Protein AF-A0A7J2H6J1-F1 (afdb_monomer_lite)

Secondary structure (DSSP, 8-state):
-----SEE-TT-EE-TT-EE-TT-EE-TT-EE-TT-EE-TT-EE-TT-EE-S--

Radius of gyration: 10.13 Å; chains: 1; bounding box: 22×30×20 Å

Sequence (54 aa):
MAMDDYYVHPTAVVEEGAIVGEGTRIWHFAHVRRGARIGSSCNLGKGVYVDVGA

pLDDT: mean 90.37, std 13.69, range [38.78, 97.44]

Structure (mmCIF, N/CA/C/O backbone):
data_AF-A0A7J2H6J1-F1
#
_entry.id   AF-A0A7J2H6J1-F1
#
loop_
_atom_site.group_PDB
_atom_site.id
_atom_site.type_symbol
_atom_site.label_atom_id
_atom_site.label_alt_id
_atom_site.label_comp_id
_atom_site.label_asym_id
_atom_site.label_entity_id
_atom_site.label_seq_id
_atom_site.pdbx_PDB_ins_code
_atom_site.Cartn_x
_atom_site.Cartn_y
_atom_site.Cartn_z
_atom_site.occupancy
_atom_site.B_iso_or_equiv
_atom_site.auth_seq_id
_atom_site.auth_comp_id
_atom_site.auth_asym_id
_atom_site.auth_atom_id
_atom_site.pdbx_PDB_model_num
ATOM 1 N N . MET A 1 1 ? -17.147 15.980 -2.199 1.00 38.78 1 MET A N 1
ATOM 2 C CA . MET A 1 1 ? -15.936 15.268 -2.654 1.00 38.78 1 MET A CA 1
ATOM 3 C C . MET A 1 1 ? -15.316 14.710 -1.392 1.00 38.78 1 MET A C 1
ATOM 5 O O . MET A 1 1 ? -14.965 15.509 -0.535 1.00 38.78 1 MET A O 1
ATOM 9 N N . ALA A 1 2 ? -15.402 13.394 -1.186 1.00 40.06 2 ALA A N 1
ATOM 10 C CA . ALA A 1 2 ? -14.944 12.764 0.049 1.00 40.06 2 ALA A CA 1
ATOM 11 C C . ALA A 1 2 ? -13.443 13.030 0.188 1.00 40.06 2 ALA A C 1
ATOM 13 O O . ALA A 1 2 ? -12.691 12.727 -0.733 1.00 40.06 2 ALA A O 1
ATOM 14 N N . MET A 1 3 ? -13.042 13.681 1.281 1.00 46.06 3 MET A N 1
ATOM 15 C CA . MET A 1 3 ? -11.638 13.719 1.672 1.00 46.06 3 MET A CA 1
ATOM 16 C C . MET A 1 3 ? -11.211 12.263 1.829 1.00 46.06 3 MET A C 1
ATOM 18 O O . MET A 1 3 ? -11.913 11.503 2.492 1.00 46.06 3 MET A O 1
ATOM 22 N N . ASP A 1 4 ? -10.141 11.863 1.147 1.00 61.03 4 ASP A N 1
ATOM 23 C CA . ASP A 1 4 ? -9.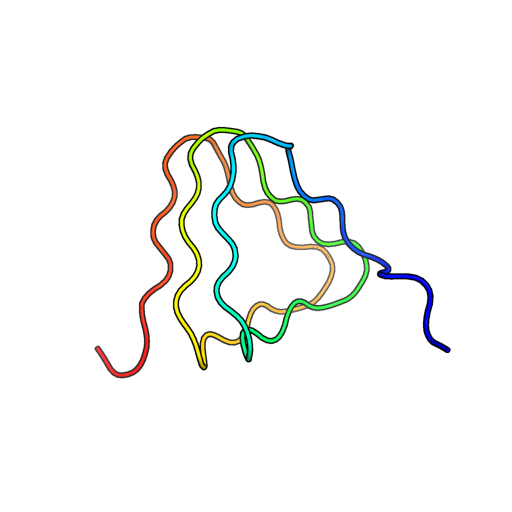557 10.534 1.282 1.00 61.03 4 ASP A CA 1
ATOM 24 C C . ASP A 1 4 ? -9.255 10.284 2.762 1.00 61.03 4 ASP A C 1
ATOM 26 O O . ASP A 1 4 ? -8.267 10.764 3.311 1.00 61.03 4 ASP A O 1
ATOM 30 N N . ASP A 1 5 ? -10.140 9.553 3.430 1.00 84.94 5 ASP A N 1
ATOM 31 C CA . ASP A 1 5 ? -10.087 9.307 4.870 1.00 84.94 5 ASP A CA 1
ATOM 32 C C . ASP A 1 5 ? -9.025 8.247 5.228 1.00 84.94 5 ASP A C 1
ATOM 34 O O . ASP A 1 5 ? -9.075 7.589 6.262 1.00 84.94 5 ASP A O 1
ATOM 38 N N . TYR A 1 6 ? -8.055 8.029 4.341 1.00 91.88 6 TYR A N 1
ATOM 39 C CA . TYR A 1 6 ? -6.973 7.070 4.481 1.00 91.88 6 TYR A CA 1
ATOM 40 C C . TYR A 1 6 ? -5.638 7.737 4.160 1.00 91.88 6 TYR A C 1
ATOM 42 O O . TYR A 1 6 ? -5.519 8.647 3.344 1.00 91.88 6 TYR A O 1
ATOM 50 N N . TYR A 1 7 ? -4.596 7.269 4.830 1.00 94.69 7 TYR A N 1
ATOM 51 C CA . TYR A 1 7 ? -3.241 7.745 4.626 1.00 94.69 7 TYR A CA 1
ATOM 52 C C . TYR A 1 7 ? -2.524 6.868 3.603 1.00 94.69 7 TYR A C 1
ATOM 54 O O . TYR A 1 7 ? -2.490 5.645 3.756 1.00 94.69 7 TYR A O 1
ATOM 62 N N . VAL A 1 8 ? -1.876 7.494 2.620 1.00 94.94 8 VAL A N 1
ATOM 63 C CA . VAL A 1 8 ? -0.973 6.824 1.678 1.00 94.94 8 VAL A CA 1
ATOM 64 C C . VAL A 1 8 ? 0.406 7.449 1.781 1.00 94.94 8 VAL A C 1
ATOM 66 O O . VAL A 1 8 ? 0.583 8.645 1.550 1.00 94.94 8 VAL A O 1
ATOM 69 N N . HIS A 1 9 ? 1.403 6.637 2.123 1.00 96.19 9 HIS A N 1
ATOM 70 C CA . HIS A 1 9 ? 2.787 7.074 2.060 1.00 96.19 9 HIS A CA 1
ATOM 71 C C . HIS A 1 9 ? 3.164 7.407 0.601 1.00 96.19 9 HIS A C 1
ATOM 73 O O . HIS A 1 9 ? 2.846 6.611 -0.280 1.00 96.19 9 HIS A O 1
ATOM 79 N N . PRO A 1 10 ? 3.914 8.489 0.312 1.00 95.25 10 PRO A N 1
ATOM 80 C CA . PRO A 1 10 ? 4.292 8.875 -1.057 1.00 95.25 10 PRO A CA 1
ATOM 81 C C . PRO A 1 10 ? 5.022 7.807 -1.888 1.00 95.25 10 PRO A C 1
ATOM 83 O O . PRO A 1 10 ? 5.097 7.916 -3.105 1.00 95.25 10 PRO A O 1
ATOM 86 N N . THR A 1 11 ? 5.600 6.793 -1.237 1.00 96.50 11 THR A N 1
ATOM 87 C CA . THR A 1 11 ? 6.281 5.662 -1.899 1.00 96.50 11 THR A CA 1
ATOM 88 C C . THR A 1 11 ? 5.419 4.408 -2.026 1.00 96.50 11 THR A C 1
ATOM 90 O O . THR A 1 11 ? 5.908 3.385 -2.504 1.00 96.50 11 THR A O 1
ATOM 93 N N . ALA A 1 12 ? 4.180 4.436 -1.537 1.00 96.75 12 ALA A N 1
ATOM 94 C CA . ALA A 1 12 ? 3.221 3.370 -1.770 1.00 96.75 12 ALA A CA 1
ATOM 95 C C . ALA A 1 12 ? 2.583 3.543 -3.153 1.00 96.75 12 ALA A C 1
ATOM 97 O O . ALA A 1 12 ? 2.365 4.659 -3.621 1.00 96.75 12 ALA A O 1
ATOM 98 N N . VAL A 1 13 ? 2.272 2.423 -3.796 1.00 96.25 13 VAL A N 1
ATOM 99 C CA . VAL A 1 13 ? 1.580 2.375 -5.081 1.00 96.25 13 VAL A CA 1
ATOM 10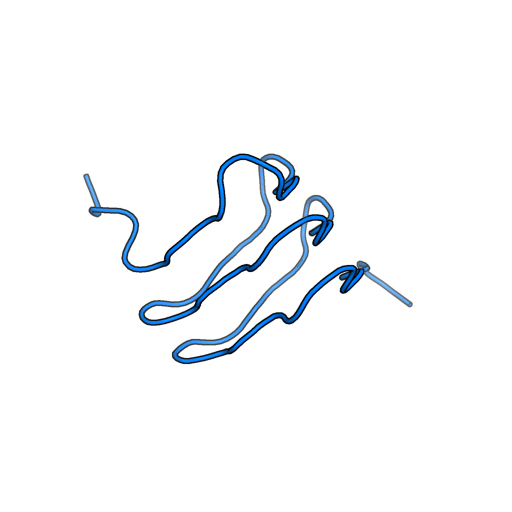0 C C . VAL A 1 13 ? 0.166 1.879 -4.825 1.00 96.25 13 VAL A C 1
ATOM 102 O O . VAL A 1 13 ? -0.039 0.719 -4.474 1.00 96.25 13 VAL A O 1
ATOM 105 N N . VAL A 1 14 ? -0.815 2.758 -4.990 1.00 94.69 14 VAL A N 1
ATOM 106 C CA . VAL A 1 14 ? -2.236 2.400 -4.958 1.00 94.69 14 VAL A CA 1
ATOM 107 C C . VAL A 1 14 ? -2.766 2.581 -6.370 1.00 94.69 14 VAL A C 1
ATOM 109 O O . VAL A 1 14 ? -2.810 3.699 -6.879 1.00 94.69 14 VAL A O 1
ATOM 112 N N . GLU A 1 15 ? -3.090 1.476 -7.036 1.00 95.38 15 GLU A N 1
ATOM 113 C CA . GLU A 1 15 ? -3.610 1.516 -8.401 1.00 95.38 15 GLU A CA 1
ATOM 114 C C . GLU A 1 15 ? -5.028 2.102 -8.434 1.00 95.38 15 GLU A C 1
ATOM 116 O O . GLU A 1 15 ? -5.847 1.874 -7.538 1.00 95.38 15 GLU A O 1
ATOM 121 N N . GLU A 1 16 ? -5.333 2.835 -9.506 1.00 93.12 16 GLU A N 1
ATOM 122 C CA . GLU A 1 16 ? -6.662 3.400 -9.732 1.00 93.12 16 GLU A CA 1
ATOM 123 C C . GLU A 1 16 ? -7.734 2.299 -9.715 1.00 93.12 16 GLU A C 1
ATOM 125 O O . GLU A 1 16 ? -7.592 1.257 -10.358 1.00 93.12 16 GLU A O 1
ATOM 130 N N . GLY A 1 17 ? -8.815 2.522 -8.964 1.00 90.81 17 GLY A N 1
ATOM 131 C CA . GLY A 1 17 ? -9.889 1.544 -8.768 1.00 90.81 17 GLY A CA 1
ATOM 132 C C . GLY A 1 17 ? -9.685 0.590 -7.585 1.00 90.81 17 GLY A C 1
AT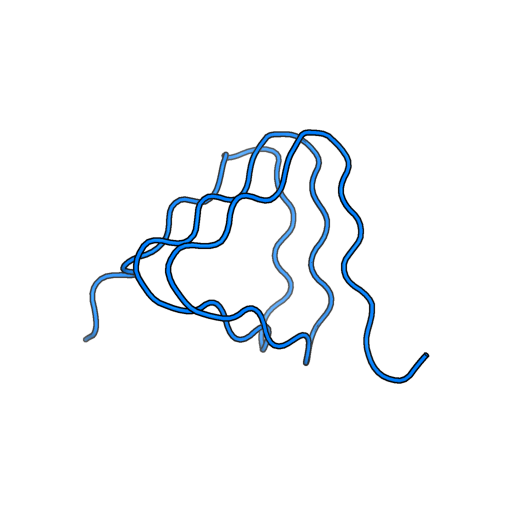OM 133 O O . GLY A 1 17 ? -10.514 -0.298 -7.381 1.00 90.81 17 GLY A O 1
ATOM 134 N N . ALA A 1 18 ? -8.616 0.740 -6.798 1.00 94.50 18 ALA A N 1
ATOM 135 C CA . ALA A 1 18 ? -8.561 0.172 -5.453 1.00 94.50 18 ALA A CA 1
ATOM 136 C C . ALA A 1 18 ? -9.568 0.877 -4.523 1.00 94.50 18 ALA A C 1
ATOM 138 O O . ALA A 1 18 ? -9.764 2.089 -4.598 1.00 94.50 18 ALA A O 1
ATOM 139 N N . ILE A 1 19 ? -10.204 0.113 -3.635 1.00 93.31 19 ILE A N 1
ATOM 140 C CA . ILE A 1 19 ? -11.128 0.624 -2.619 1.00 93.31 19 ILE A CA 1
ATOM 141 C C . ILE A 1 19 ? -10.429 0.534 -1.267 1.00 93.31 19 ILE A C 1
ATOM 143 O O . ILE A 1 19 ? -10.122 -0.566 -0.801 1.00 93.31 19 ILE A O 1
ATOM 147 N N . VAL A 1 20 ? -10.205 1.683 -0.632 1.00 93.44 20 VAL A N 1
ATOM 148 C CA . VAL A 1 20 ? -9.567 1.784 0.683 1.00 93.44 20 VAL A CA 1
ATOM 149 C C . VAL A 1 20 ? -10.564 2.370 1.677 1.00 93.44 20 VAL A C 1
ATOM 151 O O . VAL A 1 20 ? -11.096 3.455 1.456 1.00 93.44 20 VAL A O 1
ATOM 154 N N . GLY A 1 21 ? -10.853 1.636 2.752 1.00 94.25 21 GLY A N 1
ATOM 155 C CA . GLY A 1 21 ? -11.756 2.105 3.799 1.00 94.25 21 GLY A CA 1
ATOM 156 C C . GLY A 1 21 ? -11.145 3.203 4.674 1.00 94.25 21 GLY A C 1
ATOM 157 O O . GLY A 1 21 ? -9.928 3.260 4.862 1.00 94.25 21 GLY A O 1
ATOM 158 N N . GLU A 1 22 ? -12.013 4.028 5.259 1.00 94.62 22 GLU A N 1
ATOM 159 C CA . GLU A 1 22 ? -11.673 5.111 6.194 1.00 94.62 22 GLU A CA 1
ATOM 160 C C . GLU A 1 22 ? -10.776 4.652 7.352 1.00 94.62 22 GLU A C 1
ATOM 162 O O . GLU A 1 22 ? -10.884 3.532 7.851 1.00 94.62 22 GLU A O 1
ATOM 167 N N . GLY A 1 23 ? -9.876 5.524 7.793 1.00 93.62 23 GLY A N 1
ATOM 168 C CA . GLY A 1 23 ? -8.914 5.289 8.864 1.00 93.62 23 GLY A CA 1
ATOM 169 C C . GLY A 1 23 ? -7.759 4.363 8.481 1.00 93.62 23 GLY A C 1
ATOM 170 O O . GLY A 1 23 ? -6.904 4.078 9.324 1.00 93.62 23 GLY A O 1
ATOM 171 N N . THR A 1 24 ? -7.709 3.874 7.239 1.00 96.19 24 THR A N 1
ATOM 172 C CA . THR A 1 24 ? -6.642 2.975 6.793 1.00 96.19 24 THR A CA 1
ATOM 173 C C . THR A 1 24 ? -5.333 3.721 6.575 1.00 96.19 24 THR A C 1
ATOM 175 O O . THR A 1 24 ? -5.306 4.848 6.091 1.00 96.19 24 THR A O 1
ATOM 178 N N . ARG A 1 25 ? -4.214 3.084 6.924 1.00 96.12 25 ARG A N 1
ATOM 179 C CA . ARG A 1 25 ? -2.865 3.617 6.708 1.00 96.12 25 ARG A CA 1
ATOM 180 C C . ARG A 1 25 ? -2.062 2.678 5.825 1.00 96.12 25 ARG A C 1
ATOM 182 O O . ARG A 1 25 ? -1.899 1.508 6.164 1.00 96.12 25 ARG A O 1
ATOM 189 N N . ILE A 1 26 ? -1.537 3.209 4.728 1.00 96.25 26 ILE A N 1
ATOM 190 C CA . ILE A 1 26 ? -0.697 2.502 3.765 1.00 96.25 26 ILE A CA 1
ATOM 191 C C . ILE A 1 26 ? 0.725 3.045 3.875 1.00 96.25 26 ILE A C 1
ATOM 193 O O . ILE A 1 26 ? 0.987 4.208 3.568 1.00 96.25 26 ILE A O 1
ATOM 197 N N . TRP A 1 27 ? 1.645 2.208 4.349 1.00 96.06 27 TRP A N 1
ATOM 198 C CA . TRP A 1 27 ? 3.035 2.583 4.592 1.00 96.06 27 TRP A CA 1
ATOM 199 C C . TRP A 1 27 ? 3.941 2.314 3.382 1.00 96.06 27 TRP A C 1
ATOM 201 O O . TRP A 1 27 ? 3.539 1.785 2.350 1.00 96.06 27 TRP A O 1
ATOM 211 N N . HIS A 1 28 ? 5.201 2.723 3.522 1.00 96.00 28 HIS A N 1
ATOM 212 C CA . HIS A 1 28 ? 6.239 2.711 2.496 1.00 96.00 28 HIS A CA 1
ATOM 213 C C . HIS A 1 28 ? 6.310 1.419 1.666 1.00 96.00 28 HIS A C 1
ATOM 215 O O . HIS A 1 28 ? 6.387 0.320 2.218 1.00 96.00 28 HIS A O 1
ATOM 221 N N . PHE A 1 29 ? 6.410 1.563 0.343 1.00 95.94 29 PHE A N 1
ATOM 222 C CA . PHE A 1 29 ? 6.586 0.455 -0.606 1.00 95.94 29 PHE A CA 1
ATOM 223 C C . PHE A 1 29 ? 5.461 -0.588 -0.611 1.00 95.94 29 PHE A C 1
ATOM 225 O O . PHE A 1 29 ? 5.662 -1.686 -1.123 1.00 95.94 29 PHE A O 1
ATOM 232 N N . ALA A 1 30 ? 4.296 -0.285 -0.037 1.00 97.44 30 ALA A N 1
ATOM 233 C CA . ALA A 1 30 ? 3.120 -1.119 -0.239 1.00 97.44 30 ALA A CA 1
ATOM 234 C C . ALA A 1 30 ? 2.605 -0.979 -1.681 1.00 97.44 30 ALA A C 1
ATOM 236 O O . ALA A 1 30 ? 2.701 0.098 -2.271 1.00 97.44 30 ALA A O 1
ATOM 237 N N . HIS A 1 31 ? 2.040 -2.052 -2.233 1.00 96.94 31 HIS A N 1
ATOM 238 C CA . HIS A 1 31 ? 1.419 -2.074 -3.557 1.00 96.94 31 HIS A CA 1
ATOM 239 C C . HIS A 1 31 ? 0.013 -2.664 -3.449 1.00 96.94 31 HIS A C 1
ATOM 241 O O . HIS A 1 31 ? -0.162 -3.825 -3.084 1.00 96.94 31 HIS A O 1
ATOM 247 N N . VAL A 1 32 ? -0.992 -1.847 -3.750 1.00 96.25 32 VAL A N 1
ATOM 248 C CA . VAL A 1 32 ? -2.407 -2.221 -3.764 1.00 96.25 32 VAL A CA 1
ATOM 249 C C . VAL A 1 32 ? -2.894 -2.244 -5.209 1.00 96.25 32 VAL A C 1
ATOM 251 O O . VAL A 1 32 ? -2.876 -1.212 -5.879 1.00 96.25 32 VAL A O 1
ATOM 254 N N . ARG A 1 33 ? -3.314 -3.417 -5.694 1.00 96.31 33 ARG A N 1
ATOM 255 C CA . ARG A 1 33 ? -3.768 -3.594 -7.079 1.00 96.31 33 ARG A CA 1
ATOM 256 C C . ARG A 1 33 ? -5.159 -3.014 -7.342 1.00 96.31 33 ARG A C 1
ATOM 258 O O . ARG A 1 33 ? -6.010 -2.949 -6.451 1.00 96.31 33 ARG A O 1
ATOM 265 N N . ARG A 1 34 ? -5.434 -2.691 -8.608 1.00 94.81 34 ARG A N 1
ATOM 266 C CA . ARG A 1 34 ? -6.753 -2.278 -9.097 1.00 94.81 34 ARG A CA 1
ATOM 267 C C . ARG A 1 34 ? -7.793 -3.340 -8.765 1.00 94.81 34 ARG A C 1
ATOM 269 O O . ARG A 1 34 ? -7.665 -4.484 -9.194 1.00 94.81 34 ARG A O 1
ATOM 276 N N . GLY A 1 35 ? -8.862 -2.932 -8.084 1.00 92.31 35 GLY A N 1
ATOM 277 C CA . GLY A 1 35 ? -9.954 -3.810 -7.659 1.00 92.31 35 GLY A CA 1
ATOM 278 C C . GLY A 1 35 ? -9.766 -4.427 -6.271 1.00 92.31 35 GLY A C 1
ATOM 279 O O . GLY A 1 35 ? -10.672 -5.111 -5.795 1.00 92.31 35 GLY A O 1
ATOM 280 N N . ALA A 1 36 ? -8.635 -4.178 -5.599 1.00 95.06 36 ALA A N 1
ATOM 281 C CA . ALA A 1 36 ? -8.441 -4.589 -4.215 1.00 95.06 36 ALA A CA 1
ATOM 282 C C . ALA A 1 36 ? -9.422 -3.850 -3.300 1.00 95.06 36 ALA A C 1
ATOM 284 O O . ALA A 1 36 ? -9.731 -2.677 -3.518 1.00 95.06 36 ALA A O 1
ATOM 285 N N . ARG A 1 37 ? -9.911 -4.540 -2.266 1.00 93.81 37 ARG A N 1
ATOM 286 C CA . ARG A 1 37 ? -10.846 -3.982 -1.282 1.00 93.81 37 ARG A CA 1
ATOM 287 C C . ARG A 1 37 ? -10.237 -4.110 0.104 1.00 93.81 37 ARG A C 1
ATOM 289 O O . ARG A 1 37 ? -10.155 -5.208 0.646 1.00 93.81 37 ARG A O 1
ATOM 296 N N . ILE A 1 38 ? -9.813 -2.984 0.659 1.00 94.25 38 ILE A N 1
ATOM 297 C CA . ILE A 1 38 ? -9.280 -2.884 2.015 1.00 94.25 38 ILE A CA 1
ATOM 298 C C . ILE A 1 38 ? -10.383 -2.313 2.907 1.00 94.25 38 ILE A C 1
ATOM 300 O O . ILE A 1 38 ? -11.032 -1.330 2.546 1.00 94.25 38 ILE A O 1
ATOM 304 N N . GLY A 1 39 ? -10.613 -2.946 4.060 1.00 94.31 39 GLY A N 1
ATOM 305 C CA . GLY A 1 39 ? -11.579 -2.477 5.056 1.00 94.31 39 GLY A CA 1
ATOM 306 C C . GLY A 1 39 ? -11.185 -1.139 5.688 1.00 94.31 39 GLY A C 1
ATOM 307 O O . GLY A 1 39 ? -10.163 -0.548 5.349 1.00 94.31 39 GLY A O 1
ATOM 308 N N . SER A 1 40 ? -11.995 -0.648 6.621 1.00 95.62 40 SER A N 1
ATOM 309 C CA . SER A 1 40 ? -11.666 0.532 7.425 1.00 95.62 40 SER A CA 1
ATOM 310 C C . SER A 1 40 ? -10.671 0.205 8.549 1.00 95.62 40 SER A C 1
ATOM 312 O O . SER A 1 40 ? -10.542 -0.943 8.975 1.00 95.62 40 SER A O 1
ATOM 314 N N . SER A 1 41 ? -9.950 1.224 9.027 1.00 95.00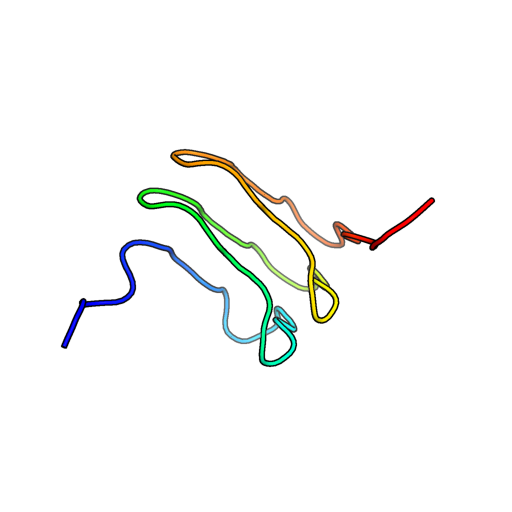 41 SER A N 1
ATOM 315 C CA . SER A 1 41 ? -8.989 1.162 10.143 1.00 95.00 41 SER A CA 1
ATOM 316 C C . SER A 1 41 ? -7.886 0.104 9.987 1.00 95.00 41 SER A C 1
ATOM 318 O O . SER A 1 41 ? -7.365 -0.420 10.973 1.00 95.00 41 SER A O 1
ATOM 320 N N . CYS A 1 42 ? -7.510 -0.220 8.748 1.00 96.00 42 CYS A N 1
ATOM 321 C CA . CYS A 1 42 ? -6.447 -1.178 8.456 1.00 96.00 42 CYS A CA 1
ATOM 322 C C . CYS A 1 42 ? -5.056 -0.519 8.494 1.00 96.00 42 CYS A C 1
ATOM 324 O O . CYS A 1 42 ? -4.902 0.690 8.325 1.00 96.00 42 CYS A O 1
ATOM 326 N N . ASN A 1 43 ? -4.008 -1.319 8.692 1.00 96.25 43 ASN A N 1
ATOM 327 C CA . ASN A 1 43 ? -2.623 -0.846 8.692 1.00 96.25 43 ASN A CA 1
ATOM 328 C C . ASN A 1 43 ? -1.767 -1.744 7.786 1.00 96.25 43 ASN A C 1
ATOM 330 O O . ASN A 1 43 ? -1.471 -2.885 8.134 1.00 96.25 43 ASN A O 1
ATOM 334 N N . LEU A 1 44 ? -1.406 -1.234 6.607 1.00 96.25 44 LEU A N 1
ATOM 335 C CA . LEU A 1 44 ? -0.584 -1.928 5.618 1.00 96.25 44 LEU A CA 1
ATOM 336 C C . LEU A 1 44 ? 0.873 -1.528 5.816 1.00 96.25 44 LEU A C 1
ATOM 338 O O . LEU A 1 44 ? 1.281 -0.442 5.410 1.00 96.25 44 LEU A O 1
ATOM 342 N N . GLY A 1 45 ? 1.642 -2.409 6.454 1.00 96.19 45 GLY A N 1
ATOM 343 C CA . GLY A 1 45 ? 3.063 -2.213 6.728 1.00 96.19 45 GLY A CA 1
ATOM 344 C C . GLY A 1 45 ? 3.950 -2.110 5.480 1.00 96.19 45 GLY A C 1
ATOM 345 O O . GLY A 1 45 ? 3.502 -2.187 4.336 1.00 96.19 45 GLY A O 1
ATOM 346 N N . LYS A 1 46 ? 5.256 -1.950 5.717 1.00 94.81 46 LYS A N 1
ATOM 347 C CA . LYS A 1 46 ? 6.259 -1.821 4.653 1.00 94.81 46 LYS A CA 1
ATOM 348 C C . LYS A 1 46 ? 6.224 -3.023 3.703 1.00 94.81 46 LYS A C 1
ATOM 350 O O . LYS A 1 46 ? 6.403 -4.151 4.154 1.00 94.81 46 LYS A O 1
ATOM 355 N N . GLY A 1 47 ? 6.121 -2.770 2.398 1.00 94.56 47 GLY A N 1
ATOM 356 C CA . GLY A 1 47 ? 6.246 -3.817 1.374 1.00 94.56 47 GLY A CA 1
ATOM 357 C C . GLY A 1 47 ? 5.043 -4.755 1.247 1.00 94.56 47 GLY A C 1
ATOM 358 O O . GLY A 1 47 ? 5.172 -5.804 0.623 1.00 94.56 47 GLY A O 1
ATOM 359 N N . VAL A 1 48 ? 3.898 -4.423 1.854 1.00 97.12 48 VAL A N 1
ATOM 360 C CA . VAL A 1 48 ? 2.672 -5.222 1.716 1.00 97.12 48 VAL A CA 1
ATOM 361 C C . VAL A 1 48 ? 2.195 -5.208 0.266 1.00 97.12 48 VAL A C 1
ATOM 363 O O . VAL A 1 48 ? 2.092 -4.147 -0.342 1.00 97.12 48 VAL A O 1
ATOM 366 N N . TYR A 1 49 ? 1.854 -6.383 -0.258 1.00 95.75 49 TYR A N 1
ATOM 367 C CA . TYR A 1 49 ? 1.233 -6.548 -1.568 1.00 95.75 49 TYR A CA 1
ATOM 368 C C . TYR A 1 49 ? -0.222 -6.988 -1.395 1.00 95.75 49 TYR A C 1
ATOM 370 O O . TYR A 1 49 ? -0.480 -7.985 -0.720 1.00 95.75 49 TYR A O 1
ATOM 378 N N . VAL A 1 50 ? -1.167 -6.253 -1.982 1.00 94.94 50 VAL A N 1
ATOM 379 C CA . VAL A 1 50 ? -2.597 -6.590 -1.956 1.00 94.94 50 VAL A CA 1
ATOM 380 C C . VAL A 1 50 ? -3.052 -6.958 -3.359 1.00 94.94 50 VAL A C 1
ATOM 382 O O . VAL A 1 50 ? -3.129 -6.099 -4.240 1.00 94.94 50 VAL A O 1
ATOM 385 N N . ASP A 1 51 ? -3.354 -8.242 -3.537 1.00 93.94 51 ASP A N 1
ATOM 386 C CA . ASP A 1 51 ? -3.808 -8.821 -4.798 1.00 93.94 51 ASP A CA 1
ATOM 387 C C . ASP A 1 51 ? -5.344 -8.823 -4.931 1.00 93.94 51 ASP A C 1
ATOM 389 O O . ASP A 1 51 ? -6.075 -8.500 -3.991 1.00 93.94 51 ASP A O 1
ATOM 393 N N . VAL A 1 52 ? -5.840 -9.193 -6.113 1.00 92.50 52 VAL A N 1
ATOM 394 C CA . VAL A 1 52 ? -7.263 -9.335 -6.429 1.00 92.50 52 VAL A CA 1
ATOM 395 C C . VAL A 1 52 ? -7.512 -10.690 -7.076 1.00 92.50 52 VAL A C 1
ATOM 397 O O . VAL A 1 52 ? -6.973 -10.974 -8.142 1.00 92.50 52 VAL A O 1
ATOM 400 N N . GLY A 1 53 ? -8.394 -11.488 -6.470 1.00 80.81 53 GLY A N 1
ATOM 401 C CA . GLY A 1 53 ? -8.894 -12.731 -7.067 1.00 80.81 53 GLY A CA 1
ATOM 402 C C . GLY A 1 53 ? -7.985 -13.956 -6.926 1.00 80.81 53 GLY A C 1
ATOM 403 O O . GLY A 1 53 ? -8.172 -14.906 -7.684 1.00 80.81 53 GLY A O 1
ATOM 404 N N . ALA A 1 54 ? -7.027 -13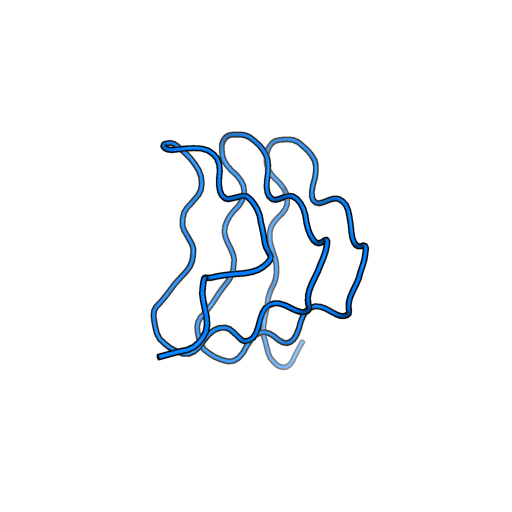.928 -5.996 1.00 60.94 54 ALA A N 1
ATOM 405 C CA . ALA A 1 54 ? -6.290 -15.112 -5.551 1.00 60.9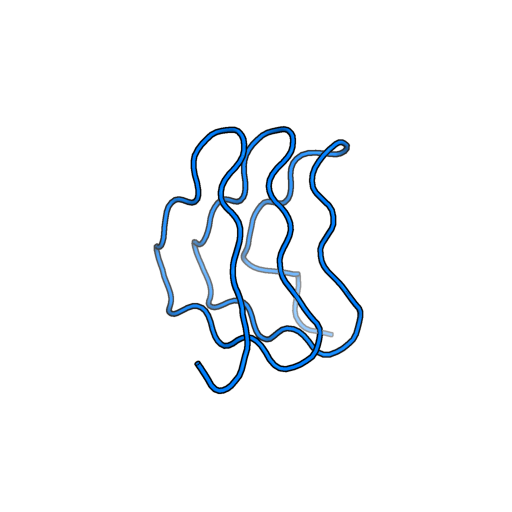4 54 ALA A CA 1
ATOM 406 C C . ALA A 1 54 ? -7.126 -15.980 -4.596 1.00 60.94 54 ALA A C 1
ATOM 408 O O . ALA A 1 54 ? -7.963 -15.405 -3.858 1.00 60.94 54 ALA A O 1
#

Foldseek 3Di:
DDDPQEAADPQEAADPQEAAEHLEYADHQEYHDHPFYHYYNHYHDHNHYTDPDD